Protein AF-A0A919NKT5-F1 (afdb_monomer_lite)

pLDDT: mean 70.97, std 12.12, range [37.12, 89.38]

Sequence (119 aa):
MRESGVPDFPDPVRNGNGIEVSVPKGTDKAALTKAEEACRDKLPQGEADDQGGGVDSAKLADWTKCMRAQLPNFPDPTVSGNTITITLKGTGIKGEYEKARKSCESHAPGGSMRTVDGQ

Organism: NCBI:txid571912

Secondary structure (DSSP, 8-state):
-TTTT-TTPPPPEEETTEEE----TT--HHHHHHHHHHHGGGS-SS----S-----HHHHHHHHHHHHHH-TTPPPPEEETTEEEE--TTT--SHHHHHHHHHTGGG---SEEEE----

Radius of gyration: 18.69 Å; chains: 1; bounding box: 49×30×37 Å

Structure (mmCIF, N/CA/C/O backbone):
data_AF-A0A919NKT5-F1
#
_entry.id   AF-A0A919NKT5-F1
#
loop_
_atom_site.group_PDB
_atom_site.id
_atom_site.type_symbol
_atom_site.label_atom_id
_atom_site.label_alt_id
_atom_site.label_comp_id
_atom_site.label_asym_id
_atom_site.label_entity_id
_atom_site.label_seq_id
_atom_site.pdbx_PDB_ins_code
_atom_site.Cartn_x
_atom_site.Cartn_y
_atom_site.Cartn_z
_atom_site.occupancy
_atom_site.B_iso_or_equiv
_atom_site.auth_seq_id
_atom_site.auth_comp_id
_atom_site.auth_asym_id
_atom_site.auth_atom_id
_atom_site.pdbx_PDB_model_num
ATOM 1 N N . MET A 1 1 ? 21.334 -5.888 -14.020 1.00 71.81 1 MET A N 1
ATOM 2 C CA . MET A 1 1 ? 21.357 -4.462 -14.441 1.00 71.81 1 MET A CA 1
ATOM 3 C C . MET A 1 1 ? 21.987 -4.263 -15.820 1.00 71.81 1 MET A C 1
ATOM 5 O O . MET A 1 1 ? 21.227 -4.120 -16.769 1.00 71.81 1 MET A O 1
ATOM 9 N N . ARG A 1 2 ? 23.321 -4.327 -15.985 1.00 75.81 2 ARG A N 1
ATOM 10 C CA . ARG A 1 2 ? 23.978 -4.147 -17.305 1.00 75.81 2 ARG A CA 1
ATOM 11 C C . ARG A 1 2 ? 23.591 -5.201 -18.334 1.00 75.81 2 ARG A C 1
ATOM 13 O O . ARG A 1 2 ? 23.104 -4.869 -19.407 1.00 75.81 2 ARG A O 1
ATOM 20 N N . GLU A 1 3 ? 23.693 -6.468 -17.949 1.00 69.44 3 GLU A N 1
ATOM 21 C CA . GLU A 1 3 ? 23.268 -7.599 -18.788 1.00 69.44 3 GLU A CA 1
ATOM 22 C C . GLU A 1 3 ? 21.750 -7.650 -19.011 1.00 69.44 3 GLU A C 1
ATOM 24 O O . GLU A 1 3 ? 21.267 -8.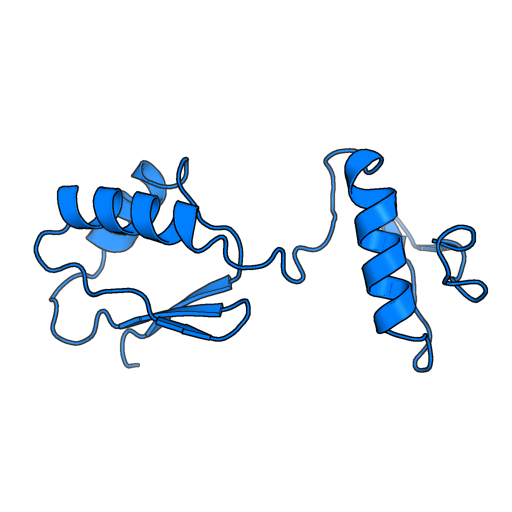328 -19.910 1.00 69.44 3 GLU A O 1
ATOM 29 N N . SER A 1 4 ? 20.983 -6.914 -18.207 1.00 64.38 4 SER A N 1
ATOM 30 C CA . SER A 1 4 ? 19.519 -6.948 -18.211 1.00 64.38 4 SER A CA 1
ATOM 31 C C . SER A 1 4 ? 18.894 -5.794 -19.009 1.00 64.38 4 SER A C 1
ATOM 33 O O . SER A 1 4 ? 17.675 -5.639 -19.000 1.00 64.38 4 SER A O 1
ATOM 35 N N . GLY A 1 5 ? 19.713 -5.006 -19.717 1.00 63.62 5 GLY A N 1
ATOM 36 C CA . GLY A 1 5 ? 19.262 -3.955 -20.633 1.00 63.62 5 GLY A CA 1
ATOM 37 C C . GLY A 1 5 ? 19.656 -2.531 -20.244 1.00 63.62 5 GLY A C 1
ATOM 38 O O . GLY A 1 5 ? 19.306 -1.611 -20.972 1.00 63.62 5 GLY A O 1
ATOM 39 N N . VAL A 1 6 ? 20.399 -2.335 -19.148 1.00 69.62 6 VAL A N 1
ATOM 40 C CA . VAL A 1 6 ? 20.877 -1.011 -18.708 1.00 69.62 6 VAL A CA 1
ATOM 41 C C . VAL A 1 6 ? 22.402 -0.929 -18.861 1.00 69.62 6 VAL A C 1
ATOM 43 O O . VAL A 1 6 ? 23.116 -1.009 -17.860 1.00 69.62 6 VAL A O 1
ATOM 46 N N . PRO A 1 7 ? 22.936 -0.834 -20.093 1.00 69.12 7 PRO A N 1
ATOM 47 C CA . PRO A 1 7 ? 24.379 -0.906 -20.343 1.00 69.12 7 PRO A CA 1
ATOM 48 C C . PRO A 1 7 ? 25.168 0.173 -19.583 1.00 69.12 7 PRO A C 1
ATOM 50 O O . PRO A 1 7 ? 26.228 -0.125 -19.039 1.00 69.12 7 PRO A O 1
ATOM 53 N N . ASP A 1 8 ? 24.602 1.374 -19.445 1.00 70.81 8 ASP A N 1
ATOM 54 C CA . ASP A 1 8 ? 25.189 2.509 -18.720 1.00 70.81 8 ASP A CA 1
ATOM 55 C C . ASP A 1 8 ? 24.895 2.512 -17.207 1.00 70.81 8 ASP A C 1
ATOM 57 O O . ASP A 1 8 ? 25.005 3.545 -16.546 1.00 70.81 8 ASP A O 1
ATOM 61 N N . PHE A 1 9 ? 24.493 1.376 -16.620 1.00 73.50 9 PHE A N 1
ATOM 62 C CA . PHE A 1 9 ? 24.279 1.310 -15.173 1.00 73.50 9 PHE A CA 1
ATOM 63 C C . PHE A 1 9 ? 25.618 1.516 -14.436 1.00 73.50 9 PHE A C 1
ATOM 65 O O . PHE A 1 9 ? 26.566 0.773 -14.708 1.00 73.50 9 PHE A O 1
ATOM 72 N N . PRO A 1 10 ? 25.734 2.493 -13.524 1.00 72.12 10 PRO A N 1
ATOM 73 C CA . PRO A 1 10 ? 26.982 2.794 -12.828 1.00 72.12 10 PRO A CA 1
ATOM 74 C C . PRO A 1 10 ? 27.300 1.746 -11.759 1.00 72.12 10 PRO A C 1
ATOM 76 O O . PRO A 1 10 ? 26.399 1.100 -11.221 1.00 72.12 10 PRO A O 1
ATOM 79 N N . ASP A 1 11 ? 28.586 1.568 -11.450 1.00 72.88 11 ASP A N 1
ATOM 80 C CA . ASP A 1 11 ? 28.977 0.708 -10.334 1.00 72.88 11 ASP A CA 1
ATOM 81 C C . ASP A 1 11 ? 28.635 1.379 -8.992 1.00 72.88 11 ASP A C 1
ATOM 83 O O . ASP A 1 11 ? 28.780 2.600 -8.860 1.00 72.88 11 ASP A O 1
ATOM 87 N N . PRO A 1 12 ? 28.198 0.599 -7.988 1.00 66.69 12 PRO A N 1
ATOM 88 C CA . PRO A 1 12 ? 28.013 1.091 -6.630 1.00 66.69 12 PRO A CA 1
ATOM 89 C C . PRO A 1 12 ? 29.302 1.705 -6.079 1.00 66.69 12 PRO A C 1
ATOM 91 O O . PRO A 1 12 ? 30.358 1.070 -6.077 1.00 66.69 12 PRO A O 1
ATOM 94 N N . VAL A 1 13 ? 29.205 2.921 -5.551 1.00 74.75 13 VAL A N 1
ATOM 95 C CA . VAL A 1 13 ? 30.297 3.588 -4.841 1.00 74.75 13 VAL A CA 1
ATOM 96 C C . VAL A 1 13 ? 30.109 3.410 -3.339 1.00 74.75 13 VAL A C 1
ATOM 98 O O . VAL A 1 13 ? 29.003 3.500 -2.811 1.00 74.75 13 VAL A O 1
ATOM 101 N N . ARG A 1 14 ? 31.191 3.129 -2.613 1.00 72.94 14 ARG A N 1
ATOM 102 C CA . ARG A 1 14 ? 31.136 2.990 -1.154 1.00 72.94 14 ARG A CA 1
ATOM 103 C C . ARG A 1 14 ? 31.412 4.341 -0.503 1.00 72.94 14 ARG A C 1
ATOM 105 O O . ARG A 1 14 ? 32.562 4.772 -0.467 1.00 72.94 14 ARG A O 1
ATOM 112 N N . ASN A 1 15 ? 30.372 4.971 0.038 1.00 63.97 15 ASN A N 1
ATOM 113 C CA . ASN A 1 15 ? 30.474 6.222 0.786 1.00 63.97 15 ASN A CA 1
ATOM 114 C C . ASN A 1 15 ? 30.183 5.953 2.273 1.00 63.97 15 ASN A C 1
ATOM 116 O O . ASN A 1 15 ? 29.053 5.675 2.673 1.00 63.97 15 ASN A O 1
ATOM 120 N N . GLY A 1 16 ? 31.221 6.015 3.116 1.00 70.75 16 GLY A N 1
ATOM 121 C CA . GLY A 1 16 ? 31.104 5.760 4.558 1.00 70.75 16 GLY A CA 1
ATOM 122 C C . GLY A 1 16 ? 30.686 4.319 4.890 1.00 70.75 16 GLY A C 1
ATOM 123 O O . GLY A 1 16 ? 31.279 3.359 4.395 1.00 70.75 16 GLY A O 1
ATOM 124 N N . ASN A 1 17 ? 29.672 4.162 5.749 1.00 66.62 17 ASN A N 1
ATOM 125 C CA . ASN A 1 17 ? 29.106 2.860 6.132 1.00 66.62 17 ASN A CA 1
ATOM 126 C C . ASN A 1 17 ? 28.115 2.282 5.103 1.00 66.62 17 ASN A C 1
ATOM 128 O O . ASN A 1 17 ? 27.639 1.169 5.314 1.00 66.62 17 ASN A O 1
ATOM 132 N N . GLY A 1 18 ? 27.814 3.002 4.017 1.00 60.19 18 GLY A N 1
ATOM 133 C CA . GLY A 1 18 ? 26.820 2.610 3.017 1.00 60.19 18 GLY A CA 1
ATOM 134 C C . GLY A 1 18 ? 27.397 2.368 1.622 1.00 60.19 18 GLY A C 1
ATOM 135 O O . GLY A 1 18 ? 28.517 2.775 1.296 1.00 60.19 18 GLY A O 1
ATOM 136 N N . ILE A 1 19 ? 26.599 1.696 0.795 1.00 71.00 19 ILE A N 1
ATOM 137 C CA . ILE A 1 19 ? 26.789 1.609 -0.652 1.00 71.00 19 ILE A CA 1
ATOM 138 C C . ILE A 1 19 ? 25.790 2.571 -1.296 1.00 71.00 19 ILE A C 1
ATOM 140 O O . ILE A 1 19 ? 24.597 2.489 -1.028 1.00 71.00 19 ILE A O 1
ATOM 144 N N . GLU A 1 20 ? 26.273 3.476 -2.141 1.00 61.91 20 GLU A N 1
ATOM 145 C CA . GLU A 1 20 ? 25.452 4.417 -2.896 1.00 61.91 20 GLU A CA 1
ATOM 146 C C . GLU A 1 20 ? 25.532 4.082 -4.388 1.00 61.91 20 GLU A C 1
ATOM 148 O O . GLU A 1 20 ? 26.611 3.864 -4.940 1.00 61.91 20 GLU A O 1
ATOM 153 N N . VAL A 1 21 ? 24.383 4.050 -5.061 1.00 70.88 21 VAL A N 1
ATOM 154 C CA . VAL A 1 21 ? 24.295 3.907 -6.518 1.00 70.88 21 VAL A CA 1
ATOM 155 C C . VAL A 1 21 ? 23.615 5.156 -7.063 1.00 70.88 21 VAL A C 1
ATOM 157 O O . VAL A 1 21 ? 22.430 5.378 -6.833 1.00 70.88 21 VAL A O 1
ATOM 160 N N . SER A 1 22 ? 24.359 5.977 -7.801 1.00 64.56 22 SER A N 1
ATOM 161 C CA . SER A 1 22 ? 23.832 7.200 -8.412 1.00 64.56 22 SER A CA 1
ATOM 162 C C . SER A 1 22 ? 23.451 6.952 -9.869 1.00 64.56 22 SER A C 1
ATOM 164 O O . SER A 1 22 ? 24.304 7.023 -10.746 1.00 64.56 22 SER A O 1
ATOM 166 N N . VAL A 1 23 ? 22.174 6.674 -10.148 1.00 68.88 23 VAL A N 1
ATOM 167 C CA . VAL A 1 23 ? 21.686 6.484 -11.527 1.00 68.88 23 VAL A CA 1
ATOM 168 C C . VAL A 1 23 ? 21.642 7.837 -12.265 1.00 68.88 23 VAL A C 1
ATOM 170 O O . VAL A 1 23 ? 20.982 8.766 -11.788 1.00 68.88 23 VAL A O 1
ATOM 173 N N . PRO A 1 24 ? 22.309 7.989 -13.427 1.00 64.12 24 PRO A N 1
ATOM 174 C CA . PRO A 1 24 ? 22.343 9.258 -14.145 1.00 64.12 24 PRO A CA 1
ATOM 175 C C . PRO A 1 24 ? 20.966 9.661 -14.700 1.00 64.12 24 PRO A C 1
ATOM 177 O O . PRO A 1 24 ? 20.167 8.835 -15.147 1.00 64.12 24 PRO A O 1
ATOM 180 N N . LYS A 1 25 ? 20.690 10.973 -14.709 1.00 52.25 25 LYS A N 1
ATOM 181 C CA . LYS A 1 25 ? 19.491 11.548 -15.342 1.00 52.25 25 LYS A CA 1
ATOM 182 C C . LYS A 1 25 ? 19.615 11.410 -16.861 1.00 52.25 25 LYS A C 1
ATOM 184 O O . LYS A 1 25 ? 20.294 12.205 -17.500 1.00 52.25 25 LYS A O 1
ATOM 189 N N . GLY A 1 26 ? 18.975 10.384 -17.411 1.00 60.16 26 GLY A N 1
ATOM 190 C CA . GLY A 1 26 ? 19.070 10.005 -18.825 1.00 60.16 26 GLY A CA 1
ATOM 191 C C . GLY A 1 26 ? 18.987 8.496 -19.047 1.00 60.16 26 GLY A C 1
ATOM 192 O O . GLY A 1 26 ? 18.757 8.068 -20.171 1.00 60.16 26 GLY A O 1
ATOM 193 N N . THR A 1 27 ? 19.116 7.697 -17.982 1.00 67.50 27 THR A N 1
ATOM 194 C CA . THR A 1 27 ? 18.922 6.248 -18.046 1.00 67.50 27 THR A CA 1
ATOM 195 C C . THR A 1 27 ? 17.496 5.900 -18.452 1.00 67.50 27 THR A C 1
ATOM 197 O O . THR A 1 27 ? 16.524 6.421 -17.896 1.00 67.50 27 THR A O 1
ATOM 200 N N . ASP A 1 28 ? 17.386 4.985 -19.410 1.00 66.06 28 ASP A N 1
ATOM 201 C CA . ASP A 1 28 ? 16.118 4.525 -19.951 1.00 66.06 28 ASP A CA 1
ATOM 202 C C . ASP A 1 28 ? 15.300 3.818 -18.860 1.00 66.06 28 ASP A C 1
ATOM 204 O O . ASP A 1 28 ? 15.615 2.707 -18.425 1.00 66.06 28 ASP A O 1
ATOM 208 N N . LYS A 1 29 ? 14.258 4.497 -18.365 1.00 61.72 29 LYS A N 1
ATOM 209 C CA . LYS A 1 29 ? 13.470 4.039 -17.207 1.00 61.72 29 LYS A CA 1
ATOM 210 C C . LYS A 1 29 ? 12.827 2.676 -17.464 1.00 61.72 29 LYS A C 1
ATOM 212 O O . LYS A 1 29 ? 12.739 1.864 -16.555 1.00 61.72 29 LYS A O 1
ATOM 217 N N . ALA A 1 30 ? 12.416 2.420 -18.706 1.00 64.31 30 ALA A N 1
ATOM 218 C CA . ALA A 1 30 ? 11.833 1.144 -19.107 1.00 64.31 30 ALA A CA 1
ATOM 219 C C . ALA A 1 30 ? 12.857 0.000 -19.053 1.00 64.31 30 ALA A C 1
ATOM 221 O O . ALA A 1 30 ? 12.538 -1.102 -18.606 1.00 64.31 30 ALA A O 1
ATOM 222 N N . ALA A 1 31 ? 14.098 0.263 -19.470 1.00 68.00 31 ALA A N 1
ATOM 223 C CA . ALA A 1 31 ? 15.177 -0.710 -19.364 1.00 68.00 31 ALA A CA 1
ATOM 224 C C . ALA A 1 31 ? 15.580 -0.955 -17.902 1.00 68.00 31 ALA A C 1
ATOM 226 O O . ALA A 1 31 ? 15.858 -2.096 -17.537 1.00 68.00 31 ALA A O 1
ATOM 227 N N . LEU A 1 32 ? 15.553 0.093 -17.068 1.00 68.56 32 LEU A N 1
ATOM 228 C CA . LEU A 1 32 ? 15.788 -0.000 -15.626 1.00 68.56 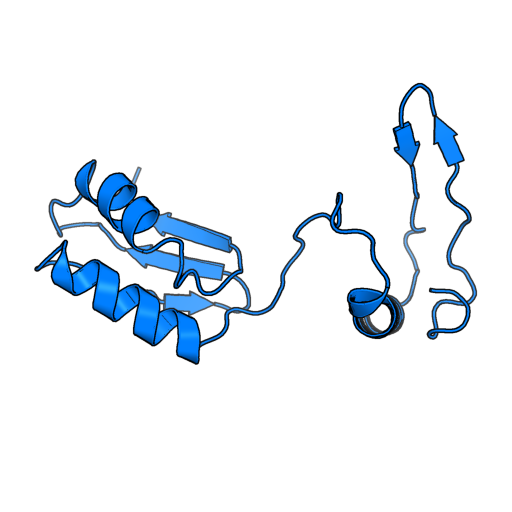32 LEU A CA 1
ATOM 229 C C . LEU A 1 32 ? 14.768 -0.926 -14.960 1.00 68.56 32 LEU A C 1
ATOM 231 O O . LEU A 1 32 ? 15.165 -1.927 -14.373 1.00 68.56 32 LEU A O 1
ATOM 235 N N . THR A 1 33 ? 13.473 -0.677 -15.167 1.00 65.38 33 THR A N 1
ATOM 236 C CA . THR A 1 33 ? 12.403 -1.506 -14.598 1.00 65.38 33 THR A CA 1
ATOM 237 C C . THR A 1 33 ? 12.520 -2.962 -15.042 1.00 65.38 33 THR A C 1
ATOM 239 O O . THR A 1 33 ? 12.475 -3.867 -14.214 1.00 65.38 33 THR A O 1
ATOM 242 N N . LYS A 1 34 ? 12.753 -3.214 -16.336 1.00 68.12 34 LYS A N 1
ATOM 243 C CA . LYS A 1 34 ? 12.928 -4.581 -16.850 1.00 68.12 34 LYS A CA 1
ATOM 244 C C . LYS A 1 34 ? 14.129 -5.286 -16.213 1.00 68.12 34 LYS A C 1
ATOM 246 O O . LYS A 1 34 ? 14.078 -6.484 -15.933 1.00 68.12 34 LYS A O 1
ATOM 251 N N . ALA A 1 35 ? 15.216 -4.551 -16.001 1.00 70.19 35 ALA A N 1
ATOM 252 C CA . ALA A 1 35 ? 16.412 -5.071 -15.364 1.00 70.19 35 ALA A CA 1
ATOM 253 C C . ALA A 1 35 ? 16.203 -5.374 -13.877 1.00 70.19 35 ALA A C 1
ATOM 255 O O . ALA A 1 35 ? 16.689 -6.398 -13.399 1.00 70.19 35 ALA A O 1
ATOM 256 N N . GLU A 1 36 ? 15.465 -4.522 -13.168 1.00 67.88 36 GLU A N 1
ATOM 257 C CA . GLU A 1 36 ? 15.081 -4.739 -11.773 1.00 67.88 36 GLU A CA 1
ATOM 258 C C . GLU A 1 36 ? 14.194 -5.976 -11.632 1.00 67.88 36 GLU A C 1
ATOM 260 O O . GLU A 1 36 ? 14.469 -6.829 -10.791 1.00 67.88 36 GLU A O 1
ATOM 265 N N . GLU A 1 37 ? 13.193 -6.145 -12.500 1.00 67.12 37 GLU A N 1
ATOM 266 C CA . GLU A 1 37 ? 12.336 -7.335 -12.494 1.00 67.12 37 GLU A CA 1
ATOM 267 C C . GLU A 1 37 ? 13.124 -8.620 -12.760 1.00 67.12 37 GLU A C 1
ATOM 269 O O . GLU A 1 37 ? 12.948 -9.612 -12.052 1.00 67.12 37 GLU A O 1
ATOM 274 N N . ALA A 1 38 ? 14.049 -8.596 -13.725 1.00 69.62 38 ALA A N 1
ATOM 275 C CA . ALA A 1 38 ? 14.912 -9.738 -14.021 1.00 69.62 38 ALA A CA 1
ATOM 276 C C . ALA A 1 38 ? 15.854 -10.091 -12.854 1.00 69.62 38 ALA A C 1
ATOM 278 O O . ALA A 1 38 ? 16.227 -11.252 -12.687 1.00 69.62 38 ALA A O 1
ATOM 279 N N . CYS A 1 39 ? 16.242 -9.102 -12.045 1.00 64.44 39 CYS A N 1
ATOM 280 C CA . CYS A 1 39 ? 17.127 -9.288 -10.898 1.00 64.44 39 CYS A CA 1
ATOM 281 C C . CYS A 1 39 ? 16.380 -9.480 -9.567 1.00 64.44 39 CYS A C 1
ATOM 283 O O . CYS A 1 39 ? 17.024 -9.823 -8.579 1.00 64.44 39 CYS A O 1
ATOM 285 N N . ARG A 1 40 ? 15.048 -9.329 -9.527 1.00 65.94 40 ARG A N 1
ATOM 286 C CA . ARG A 1 40 ? 14.231 -9.390 -8.301 1.00 65.94 40 ARG A CA 1
ATOM 287 C C . ARG A 1 40 ? 14.337 -10.721 -7.556 1.00 65.94 40 ARG A C 1
ATOM 289 O O . ARG A 1 40 ? 14.331 -10.730 -6.332 1.00 65.94 40 ARG A O 1
ATOM 296 N N . ASP A 1 41 ? 14.494 -11.826 -8.282 1.00 63.69 41 ASP A N 1
ATOM 297 C CA . ASP A 1 41 ? 14.719 -13.169 -7.715 1.00 63.69 41 ASP A CA 1
ATOM 298 C C . ASP A 1 41 ? 16.117 -13.332 -7.083 1.00 63.69 41 ASP A C 1
ATOM 300 O O . ASP A 1 41 ? 16.352 -14.231 -6.280 1.00 63.69 41 ASP A O 1
ATOM 304 N N . LYS A 1 42 ? 17.070 -12.468 -7.453 1.00 62.72 42 LYS A N 1
ATOM 305 C CA . LYS A 1 42 ? 18.485 -12.554 -7.059 1.00 62.72 42 LYS A CA 1
ATOM 306 C C . LYS A 1 42 ? 18.893 -11.547 -5.995 1.00 62.72 42 LYS A C 1
ATOM 308 O O . LYS A 1 42 ? 20.038 -11.589 -5.546 1.00 62.72 42 LYS A O 1
ATOM 313 N N . LEU A 1 43 ? 17.996 -10.649 -5.602 1.00 56.88 43 LEU A N 1
ATOM 314 C CA . LEU A 1 43 ? 18.293 -9.680 -4.562 1.00 56.88 43 LEU A CA 1
ATOM 315 C C . LEU A 1 43 ? 18.266 -10.385 -3.198 1.00 56.88 43 LEU A C 1
ATOM 317 O O . LEU A 1 43 ? 17.252 -11.001 -2.856 1.00 56.88 43 LEU A O 1
ATOM 321 N N . PRO A 1 44 ? 19.354 -10.320 -2.404 1.00 47.28 44 PRO A N 1
ATOM 322 C CA . PRO A 1 44 ? 19.263 -10.670 -0.997 1.00 47.28 44 PRO A CA 1
ATOM 323 C C . PRO A 1 44 ? 18.194 -9.772 -0.376 1.00 47.28 44 PRO A C 1
ATOM 325 O O . PRO A 1 44 ? 18.102 -8.595 -0.711 1.00 47.28 44 PRO A O 1
ATOM 328 N N . GLN A 1 45 ? 17.348 -10.354 0.468 1.00 45.91 45 GLN A N 1
ATOM 329 C CA . GLN A 1 45 ? 16.214 -9.699 1.112 1.00 45.91 45 GLN A CA 1
ATOM 330 C C . GLN A 1 45 ? 16.709 -8.603 2.070 1.00 45.91 45 GLN A C 1
ATOM 332 O O . GLN A 1 45 ? 16.807 -8.790 3.277 1.00 45.91 45 GLN A O 1
ATOM 337 N N . GLY A 1 46 ? 17.091 -7.477 1.491 1.00 41.44 46 GLY A N 1
ATOM 338 C CA . GLY A 1 46 ? 17.713 -6.334 2.118 1.00 41.44 46 GLY A CA 1
ATOM 339 C C . GLY A 1 46 ? 17.681 -5.206 1.102 1.00 41.44 46 GLY A C 1
ATOM 340 O O . GLY A 1 46 ? 18.347 -5.266 0.075 1.00 41.44 46 GLY A O 1
ATOM 341 N N . GLU A 1 47 ? 16.861 -4.199 1.396 1.00 42.31 47 GLU A N 1
ATOM 342 C CA . GLU A 1 47 ? 17.086 -2.844 0.888 1.00 42.31 47 GLU A CA 1
ATOM 343 C C . GLU A 1 47 ? 16.890 -2.676 -0.631 1.00 42.31 47 GLU A C 1
ATOM 345 O O . GLU A 1 47 ? 17.613 -1.935 -1.289 1.00 42.31 47 GLU A O 1
ATOM 350 N N . ALA A 1 48 ? 15.863 -3.310 -1.202 1.00 42.62 48 ALA A N 1
ATOM 351 C CA . ALA A 1 48 ? 15.219 -2.735 -2.377 1.00 42.62 48 ALA A CA 1
ATOM 352 C C . ALA A 1 48 ? 14.237 -1.681 -1.863 1.00 42.62 48 ALA A C 1
ATOM 354 O O . ALA A 1 48 ? 13.181 -2.017 -1.326 1.00 42.62 48 ALA A O 1
ATOM 355 N N . ASP A 1 49 ? 14.653 -0.422 -1.953 1.00 40.56 49 ASP A N 1
ATOM 356 C CA . ASP A 1 49 ? 13.786 0.747 -1.884 1.00 40.56 49 ASP A CA 1
ATOM 357 C C . ASP A 1 49 ? 12.479 0.437 -2.632 1.00 40.56 49 ASP A C 1
ATOM 359 O O . ASP A 1 49 ? 12.469 0.182 -3.837 1.00 40.56 49 ASP A O 1
ATOM 363 N N . ASP A 1 50 ? 11.397 0.342 -1.858 1.00 44.84 50 ASP A N 1
ATOM 364 C CA . ASP A 1 50 ? 10.037 -0.020 -2.254 1.00 44.84 50 ASP A CA 1
ATOM 365 C C . ASP A 1 50 ? 9.428 1.101 -3.111 1.00 44.84 50 ASP A C 1
ATOM 367 O O . ASP A 1 50 ? 8.440 1.739 -2.760 1.00 44.84 50 ASP A O 1
ATOM 371 N N . GLN A 1 51 ? 10.014 1.372 -4.272 1.00 41.22 51 GLN A N 1
ATOM 372 C CA . GLN A 1 51 ? 9.357 2.126 -5.328 1.00 41.22 51 GLN A CA 1
ATOM 373 C C . GLN A 1 51 ? 8.546 1.162 -6.192 1.00 41.22 51 GLN A C 1
ATOM 375 O O . GLN A 1 51 ? 8.827 0.918 -7.360 1.00 41.22 51 GLN A O 1
ATOM 380 N N . GLY A 1 52 ? 7.468 0.651 -5.594 1.00 44.38 52 GLY A N 1
ATOM 381 C CA . GLY A 1 52 ? 6.271 0.301 -6.346 1.00 44.38 52 GLY A CA 1
ATOM 382 C C . GLY A 1 52 ? 6.234 -1.094 -6.963 1.00 44.38 52 GLY A C 1
ATOM 383 O O . GLY A 1 52 ? 5.988 -1.236 -8.161 1.00 44.38 52 GLY A O 1
ATOM 384 N N . GLY A 1 53 ? 6.269 -2.136 -6.129 1.00 48.72 53 GLY A N 1
ATOM 385 C CA . GLY A 1 53 ? 5.532 -3.356 -6.470 1.00 48.72 53 GLY A CA 1
ATOM 386 C C . GLY A 1 53 ? 4.058 -2.998 -6.700 1.00 48.72 53 GLY A C 1
ATOM 387 O O . GLY A 1 53 ? 3.437 -2.393 -5.824 1.00 48.72 53 GLY A O 1
ATOM 388 N N . GLY A 1 54 ? 3.540 -3.269 -7.904 1.00 55.78 54 GLY A N 1
ATOM 389 C CA . GLY A 1 54 ? 2.146 -3.014 -8.289 1.00 55.78 54 GLY A CA 1
ATOM 390 C C . GLY A 1 54 ? 1.158 -3.476 -7.220 1.00 55.78 54 GLY A C 1
ATOM 391 O O . GLY A 1 54 ? 1.400 -4.469 -6.539 1.00 55.78 54 GLY A O 1
ATOM 392 N N . VAL A 1 55 ? 0.044 -2.757 -7.067 1.00 67.12 55 VAL A N 1
ATOM 393 C CA . VAL A 1 55 ? -1.032 -3.179 -6.162 1.00 67.12 55 VAL A CA 1
ATOM 394 C C . VAL A 1 55 ? -1.634 -4.468 -6.706 1.00 67.12 55 VAL A C 1
ATOM 396 O O . VAL A 1 55 ? -2.315 -4.461 -7.734 1.00 67.12 55 VAL A O 1
ATOM 399 N N . ASP A 1 56 ? -1.410 -5.572 -5.999 1.00 74.81 56 ASP A N 1
ATOM 400 C CA . ASP A 1 56 ? -2.021 -6.856 -6.319 1.00 74.81 56 ASP A CA 1
ATOM 401 C C . ASP A 1 56 ? -3.528 -6.760 -6.040 1.00 74.81 56 ASP A C 1
ATOM 403 O O . ASP A 1 56 ? -3.975 -6.880 -4.898 1.00 74.81 56 ASP A O 1
ATOM 407 N N . SER A 1 57 ? -4.345 -6.552 -7.077 1.00 72.38 57 SER A N 1
ATOM 408 C CA . SER A 1 57 ? -5.797 -6.338 -6.926 1.00 72.38 57 SER A CA 1
ATOM 409 C C . SER A 1 57 ? -6.495 -7.519 -6.235 1.00 72.38 57 SER A C 1
ATOM 411 O O . SER A 1 57 ? -7.444 -7.328 -5.476 1.00 72.38 57 SER A O 1
ATOM 413 N N . ALA A 1 58 ? -5.990 -8.740 -6.448 1.00 74.69 58 ALA A N 1
ATOM 414 C CA . ALA A 1 58 ? -6.469 -9.947 -5.776 1.00 74.69 58 ALA A CA 1
ATOM 415 C C . ALA A 1 58 ? -6.178 -9.923 -4.265 1.00 74.69 58 ALA A C 1
ATOM 417 O O . ALA A 1 58 ? -7.077 -10.161 -3.460 1.00 74.69 58 ALA A O 1
ATOM 418 N N . LYS A 1 59 ? -4.953 -9.555 -3.865 1.00 77.50 59 LYS A N 1
ATOM 419 C CA . LYS A 1 59 ? -4.606 -9.394 -2.445 1.00 77.50 59 LYS A CA 1
ATOM 420 C C . LYS A 1 59 ? -5.348 -8.223 -1.816 1.00 77.50 59 LYS A C 1
ATOM 422 O O . LYS A 1 59 ? -5.713 -8.297 -0.651 1.00 77.50 59 LYS A O 1
ATOM 427 N N . LEU A 1 60 ? -5.622 -7.165 -2.579 1.00 80.94 60 LEU A N 1
ATOM 428 C CA . LEU A 1 60 ? -6.370 -6.013 -2.081 1.00 80.94 60 LEU A CA 1
ATOM 429 C C . LEU A 1 60 ? -7.796 -6.411 -1.707 1.00 80.94 60 LEU A C 1
ATOM 431 O O . LEU A 1 60 ? -8.303 -5.959 -0.682 1.00 80.94 60 LEU A O 1
ATOM 435 N N . ALA A 1 61 ? -8.432 -7.268 -2.506 1.00 83.12 61 ALA A N 1
ATOM 436 C CA . ALA A 1 61 ? -9.753 -7.797 -2.197 1.00 83.12 61 ALA A CA 1
ATOM 437 C C . ALA A 1 61 ? -9.740 -8.638 -0.907 1.00 83.12 61 ALA A C 1
ATOM 439 O O . ALA A 1 61 ? -10.593 -8.435 -0.039 1.00 83.12 61 ALA A O 1
ATOM 440 N N . ASP A 1 62 ? -8.749 -9.520 -0.742 1.00 85.00 62 ASP A N 1
ATOM 441 C CA . ASP A 1 62 ? -8.564 -10.327 0.473 1.00 85.00 62 ASP A CA 1
ATOM 442 C C . ASP A 1 62 ? -8.301 -9.457 1.712 1.00 85.00 62 ASP A C 1
ATOM 444 O O . ASP A 1 62 ? -8.959 -9.600 2.746 1.00 85.00 62 ASP A O 1
ATOM 448 N N . TRP A 1 63 ? -7.408 -8.477 1.581 1.00 86.50 63 TRP A N 1
ATOM 449 C CA . TRP A 1 63 ? -7.112 -7.499 2.621 1.00 86.50 63 TRP A CA 1
ATOM 450 C C . TRP A 1 63 ? -8.354 -6.699 3.021 1.00 86.50 63 TRP A C 1
ATOM 452 O O . TRP A 1 63 ? -8.675 -6.604 4.202 1.00 86.50 63 TRP A O 1
ATOM 462 N N . THR A 1 64 ? -9.111 -6.188 2.047 1.00 86.69 64 THR A N 1
ATOM 463 C CA . THR A 1 64 ? -10.347 -5.424 2.288 1.00 86.69 64 THR A CA 1
ATOM 464 C C . THR A 1 64 ? -11.395 -6.278 2.999 1.00 86.69 64 THR A C 1
ATOM 466 O O . THR A 1 64 ? -12.092 -5.797 3.893 1.00 86.69 64 THR A O 1
ATOM 469 N N . LYS A 1 65 ? -11.495 -7.565 2.648 1.00 86.25 65 LYS A N 1
ATOM 470 C CA . LYS A 1 65 ? -12.386 -8.516 3.318 1.00 86.25 65 LYS A CA 1
ATOM 471 C C . LYS A 1 65 ? -11.978 -8.745 4.774 1.00 86.25 65 LYS A C 1
ATOM 473 O O . LYS A 1 65 ? -12.844 -8.728 5.647 1.00 86.25 65 LYS A O 1
ATOM 478 N N . CYS A 1 66 ? -10.680 -8.894 5.043 1.00 88.31 66 CYS A N 1
ATOM 479 C CA . CYS A 1 66 ? -10.143 -8.972 6.402 1.00 88.31 66 CYS A CA 1
ATOM 480 C C . CYS A 1 66 ? -10.436 -7.690 7.201 1.00 88.31 66 CYS A C 1
ATOM 482 O O . CYS A 1 66 ? -10.932 -7.758 8.325 1.00 88.31 66 CYS A O 1
ATOM 484 N N . MET A 1 67 ? -10.222 -6.518 6.596 1.00 88.31 67 MET A N 1
ATOM 485 C CA . MET A 1 67 ? -10.499 -5.223 7.222 1.00 88.31 67 MET A CA 1
ATOM 486 C C . MET A 1 67 ? -11.979 -5.073 7.570 1.00 88.31 67 MET A C 1
ATOM 488 O O . MET A 1 67 ? -12.295 -4.715 8.698 1.00 88.31 67 MET A O 1
ATOM 492 N N . ARG A 1 68 ? -12.891 -5.427 6.657 1.00 89.31 68 ARG A N 1
ATOM 493 C CA . ARG A 1 68 ? -14.344 -5.408 6.906 1.00 89.31 68 ARG A CA 1
ATOM 494 C C . ARG A 1 68 ? -14.787 -6.332 8.033 1.00 89.31 68 ARG A C 1
ATOM 496 O O . ARG A 1 68 ? -15.745 -6.015 8.730 1.00 89.31 68 ARG A O 1
ATOM 503 N N . ALA A 1 69 ? -14.098 -7.455 8.229 1.00 89.38 69 ALA A N 1
ATOM 504 C CA . ALA A 1 69 ? -14.390 -8.357 9.339 1.00 89.38 69 ALA A CA 1
ATOM 505 C C . ALA A 1 69 ? -14.087 -7.715 10.706 1.00 89.38 69 ALA A C 1
ATOM 507 O O . ALA A 1 69 ? -14.737 -8.051 11.692 1.00 89.38 69 ALA A O 1
ATOM 508 N N . GLN A 1 70 ? -13.129 -6.785 10.768 1.00 87.75 70 GLN A N 1
ATOM 509 C CA . GLN A 1 70 ? -12.798 -6.043 11.991 1.00 87.75 70 GLN A CA 1
ATOM 510 C C . GLN A 1 70 ? -13.513 -4.693 12.090 1.00 87.75 70 GLN A C 1
ATOM 512 O O . GLN A 1 70 ? -13.784 -4.207 13.185 1.00 87.75 70 GLN A O 1
ATOM 517 N N . LEU A 1 71 ? -13.801 -4.084 10.943 1.00 85.44 71 LEU A N 1
ATOM 518 C CA . LEU A 1 71 ? -14.331 -2.739 10.795 1.00 85.44 71 LEU A CA 1
ATOM 519 C C . LEU A 1 71 ? -15.605 -2.806 9.943 1.00 85.44 71 LEU A C 1
ATOM 521 O O . LEU A 1 71 ? -15.528 -2.751 8.714 1.00 85.44 71 LEU A O 1
ATOM 525 N N . PRO A 1 72 ? -16.794 -2.892 10.559 1.00 80.44 72 PRO A N 1
ATOM 526 C CA . PRO A 1 72 ? -18.047 -3.050 9.818 1.00 80.44 72 PRO A CA 1
ATOM 527 C C . PRO A 1 72 ? -18.353 -1.876 8.871 1.00 80.44 72 PRO A C 1
ATOM 529 O O . PRO A 1 72 ? -19.021 -2.066 7.861 1.00 80.44 72 PRO A O 1
ATOM 532 N N . ASN A 1 73 ? -17.816 -0.683 9.152 1.00 82.44 73 ASN A N 1
ATOM 533 C CA . ASN A 1 73 ? -17.960 0.514 8.316 1.00 82.44 73 ASN A CA 1
ATOM 534 C C . ASN A 1 73 ? -16.742 0.768 7.409 1.00 82.44 73 ASN A C 1
ATOM 536 O O . ASN A 1 73 ? -16.500 1.909 7.015 1.00 82.44 73 ASN A O 1
ATOM 540 N N . PHE A 1 74 ? -15.927 -0.256 7.126 1.00 85.00 74 PHE A N 1
ATOM 541 C CA . PHE A 1 74 ? -14.730 -0.076 6.309 1.00 85.00 74 PHE A CA 1
ATOM 542 C C . PHE A 1 74 ? -15.091 0.227 4.843 1.00 85.00 74 PHE A C 1
ATOM 544 O O . PHE A 1 74 ? -15.753 -0.595 4.196 1.00 85.00 74 PHE A O 1
ATOM 551 N N . PRO A 1 75 ? -14.653 1.381 4.311 1.00 83.75 75 PRO A N 1
ATOM 552 C CA . PRO A 1 75 ? -14.923 1.789 2.940 1.00 83.75 75 PRO A CA 1
ATOM 553 C C . PRO A 1 75 ? -14.047 1.004 1.958 1.00 83.75 75 PRO A C 1
ATOM 555 O O . PRO A 1 75 ? -12.962 0.539 2.311 1.00 83.75 75 PRO A O 1
ATOM 558 N N . ASP A 1 76 ? -14.495 0.879 0.709 1.00 82.38 76 ASP A N 1
ATOM 559 C CA . ASP A 1 76 ? -13.679 0.262 -0.337 1.00 82.38 76 ASP A CA 1
ATOM 560 C C . ASP A 1 76 ? -12.444 1.122 -0.659 1.00 82.38 76 ASP A C 1
ATOM 562 O O . ASP A 1 76 ? -12.571 2.333 -0.874 1.00 82.38 76 ASP A O 1
ATOM 566 N N . PRO A 1 77 ? -11.243 0.521 -0.712 1.00 78.94 77 PRO A N 1
ATOM 567 C CA . PRO A 1 77 ? -10.043 1.209 -1.159 1.00 78.94 77 PRO A CA 1
ATOM 568 C C . PRO A 1 77 ? -10.085 1.491 -2.666 1.00 78.94 77 PRO A C 1
ATOM 570 O O . PRO A 1 77 ? -10.348 0.604 -3.477 1.00 78.94 77 PRO A O 1
ATOM 573 N N . THR A 1 78 ? -9.725 2.712 -3.050 1.00 81.19 78 THR A N 1
ATOM 574 C CA . THR A 1 78 ? -9.553 3.108 -4.451 1.00 81.19 78 THR A CA 1
ATOM 575 C C . THR A 1 78 ? -8.103 2.915 -4.868 1.00 81.19 78 THR A C 1
ATOM 577 O O . THR A 1 78 ? -7.196 3.479 -4.251 1.00 81.19 78 THR A O 1
ATOM 580 N N . VAL A 1 79 ? -7.870 2.157 -5.937 1.00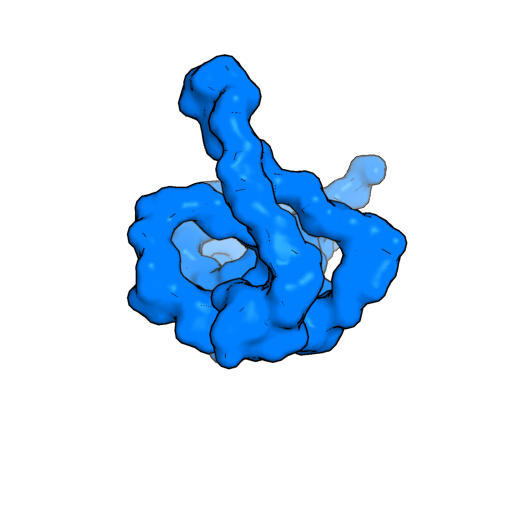 78.12 79 VAL A N 1
ATOM 581 C CA . VAL A 1 79 ? -6.529 1.953 -6.500 1.00 78.12 79 VAL A CA 1
ATOM 582 C C . VAL A 1 79 ? -6.275 2.956 -7.615 1.00 78.12 79 VAL A C 1
ATOM 584 O O . VAL A 1 79 ? -6.987 2.971 -8.615 1.00 78.12 79 VAL A O 1
ATOM 587 N N . SER A 1 80 ? -5.224 3.755 -7.459 1.00 73.88 80 SER A N 1
ATOM 588 C CA . SER A 1 80 ? -4.708 4.665 -8.481 1.00 73.88 80 SER A CA 1
ATOM 589 C C . SER A 1 80 ? -3.248 4.319 -8.761 1.00 73.88 80 SER A C 1
ATOM 591 O O . SER A 1 80 ? -2.342 4.767 -8.056 1.00 73.88 80 SER A O 1
ATOM 593 N N . GLY A 1 81 ? -3.015 3.484 -9.777 1.00 71.38 81 GLY A N 1
ATOM 594 C CA . GLY A 1 81 ? -1.684 2.954 -10.092 1.00 71.38 81 GLY A CA 1
ATOM 595 C C . GLY A 1 81 ? -1.135 2.100 -8.945 1.00 71.38 81 GLY A C 1
ATOM 596 O O . GLY A 1 81 ? -1.751 1.114 -8.555 1.00 71.38 81 GLY A O 1
ATOM 597 N N . ASN A 1 82 ? -0.003 2.509 -8.370 1.00 71.81 82 ASN A N 1
ATOM 598 C CA . ASN A 1 82 ? 0.622 1.865 -7.205 1.00 71.81 82 ASN A CA 1
ATOM 599 C C . ASN A 1 82 ? 0.121 2.381 -5.849 1.00 71.81 82 ASN A C 1
ATOM 601 O O . ASN A 1 82 ? 0.654 2.006 -4.805 1.00 71.81 82 ASN A O 1
ATOM 605 N N . THR A 1 83 ? -0.857 3.285 -5.853 1.00 72.38 83 THR A N 1
ATOM 606 C CA . THR A 1 83 ? -1.359 3.929 -4.643 1.00 72.38 83 THR A CA 1
ATOM 607 C C . THR A 1 83 ? -2.748 3.424 -4.294 1.00 72.38 83 THR A C 1
ATOM 609 O O . THR A 1 83 ? -3.674 3.526 -5.097 1.00 72.38 83 THR A O 1
ATOM 612 N N . ILE A 1 84 ? -2.911 2.957 -3.062 1.00 81.12 84 ILE A N 1
ATOM 613 C CA . ILE A 1 84 ? -4.199 2.558 -2.501 1.00 81.12 84 ILE A CA 1
ATO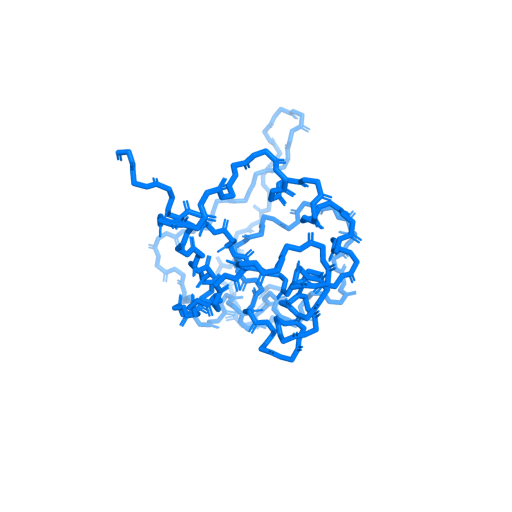M 614 C C . ILE A 1 84 ? -4.682 3.697 -1.615 1.00 81.12 84 ILE A C 1
ATOM 616 O O . ILE A 1 84 ? -4.046 4.029 -0.617 1.00 81.12 84 ILE A O 1
ATOM 620 N N . THR A 1 85 ? -5.799 4.311 -1.984 1.00 83.62 85 THR A N 1
ATOM 621 C CA . THR A 1 85 ? -6.406 5.414 -1.239 1.00 83.62 85 THR A CA 1
ATOM 622 C C . THR A 1 85 ? -7.629 4.915 -0.486 1.00 83.62 85 THR A C 1
ATOM 624 O O . THR A 1 85 ? -8.570 4.414 -1.093 1.00 83.62 85 THR A O 1
ATOM 627 N N . ILE A 1 86 ? -7.629 5.076 0.836 1.00 85.25 86 ILE A N 1
ATOM 628 C CA . ILE A 1 86 ? -8.726 4.645 1.710 1.00 85.25 86 ILE A CA 1
ATOM 629 C C . ILE A 1 86 ? -9.383 5.880 2.313 1.00 85.25 86 ILE A C 1
ATOM 631 O O . ILE A 1 86 ? -8.752 6.631 3.058 1.00 85.25 86 ILE A O 1
ATOM 635 N N . THR A 1 87 ? -10.656 6.100 1.998 1.00 84.62 87 THR A N 1
ATOM 636 C CA . THR A 1 87 ? -11.399 7.275 2.463 1.00 84.62 87 THR A CA 1
ATOM 637 C C . THR A 1 87 ? -12.157 6.978 3.745 1.00 84.62 87 THR A C 1
ATOM 639 O O . THR A 1 87 ? -13.327 6.626 3.711 1.00 84.62 87 THR A O 1
ATOM 642 N N . LEU A 1 88 ? -11.499 7.169 4.891 1.00 79.69 88 LEU A N 1
ATOM 643 C CA . LEU A 1 88 ? -12.103 6.954 6.214 1.00 79.69 88 LEU A CA 1
ATOM 644 C C . LEU A 1 88 ? -13.054 8.091 6.645 1.00 79.69 88 LEU A C 1
ATOM 646 O O . LEU A 1 88 ? -13.745 7.975 7.662 1.00 79.69 88 LEU A O 1
ATOM 650 N N . LYS A 1 89 ? -13.145 9.178 5.868 1.00 79.62 89 LYS A N 1
ATOM 651 C CA . LYS A 1 89 ? -14.018 10.326 6.147 1.00 79.62 89 LYS A CA 1
ATOM 652 C C . LYS A 1 89 ? -15.475 9.890 6.354 1.00 79.62 89 LYS A C 1
ATOM 654 O O . LYS A 1 89 ? -16.090 9.315 5.464 1.00 79.62 89 LYS A O 1
ATOM 659 N N . GLY A 1 90 ? -16.041 10.216 7.517 1.00 72.50 90 GLY A N 1
ATOM 660 C CA . GLY A 1 90 ? -17.444 9.929 7.848 1.00 72.50 90 GLY A CA 1
ATOM 661 C C . GLY A 1 90 ? -17.724 8.499 8.325 1.00 72.50 90 GLY A C 1
ATOM 662 O O . GLY A 1 90 ? -18.858 8.204 8.679 1.00 72.50 90 GLY A O 1
ATOM 663 N N . THR A 1 91 ? -16.709 7.631 8.392 1.00 75.12 91 THR A N 1
ATOM 664 C CA . THR A 1 91 ? -16.858 6.240 8.869 1.00 75.12 91 THR A CA 1
ATOM 665 C C . THR A 1 91 ? -16.722 6.106 10.389 1.00 75.12 91 THR A C 1
ATOM 667 O O . THR A 1 91 ? -17.114 5.091 10.960 1.00 75.12 91 THR A O 1
ATOM 670 N N . GLY A 1 92 ? -16.156 7.124 11.052 1.00 73.88 92 GLY A N 1
ATOM 671 C CA . GLY A 1 92 ? -15.849 7.108 12.487 1.00 73.88 92 GLY A CA 1
ATOM 672 C C . GLY A 1 92 ? -14.616 6.275 12.860 1.00 73.88 92 GLY A C 1
ATOM 673 O O . GLY A 1 92 ? -14.238 6.256 14.026 1.00 73.88 92 GLY A O 1
ATOM 674 N N . ILE A 1 93 ? -13.969 5.631 11.884 1.00 76.06 93 ILE A N 1
ATOM 675 C CA . ILE A 1 93 ? -12.806 4.766 12.083 1.00 76.06 93 ILE A CA 1
ATOM 676 C C . ILE A 1 93 ? -11.554 5.640 12.218 1.00 76.06 93 ILE A C 1
ATOM 678 O O . ILE A 1 93 ? -11.185 6.340 11.277 1.00 76.06 93 ILE A O 1
ATOM 682 N N . LYS A 1 94 ? -10.884 5.582 13.374 1.00 69.50 94 LYS A N 1
ATOM 683 C CA . LYS A 1 94 ? -9.611 6.289 13.608 1.00 69.50 94 LYS A CA 1
ATOM 684 C C . LYS A 1 94 ? -8.514 5.325 14.042 1.00 69.50 94 LYS A C 1
ATOM 686 O O . LYS A 1 94 ? -7.672 4.930 13.243 1.00 69.50 94 LYS A O 1
ATOM 691 N N . GLY A 1 95 ? -8.549 4.926 15.314 1.00 73.56 95 GLY A N 1
ATOM 692 C CA . GLY A 1 95 ? -7.527 4.074 15.927 1.00 73.56 95 GLY A CA 1
ATOM 693 C C . GLY A 1 95 ? -7.707 2.593 15.605 1.00 73.56 95 GLY A C 1
ATOM 694 O O . GLY A 1 95 ? -6.733 1.841 15.592 1.00 73.56 95 GLY A O 1
ATOM 695 N N . GLU A 1 96 ? -8.932 2.160 15.299 1.00 82.06 96 GLU A N 1
ATOM 696 C CA . GLU A 1 96 ? -9.186 0.761 14.952 1.00 82.06 96 GLU A CA 1
ATOM 697 C C . GLU A 1 96 ? -8.603 0.379 13.585 1.00 82.06 96 GLU A C 1
ATOM 699 O O . GLU A 1 96 ? -8.272 -0.788 13.380 1.00 82.06 96 GLU A O 1
ATOM 704 N N . TYR A 1 97 ? -8.402 1.349 12.682 1.00 81.19 97 TYR A N 1
ATOM 705 C CA . TYR A 1 97 ? -7.781 1.113 11.376 1.00 81.19 97 TYR A CA 1
ATOM 706 C C . TYR A 1 97 ? -6.375 0.532 11.506 1.00 81.19 97 TYR A C 1
ATOM 708 O O . TYR A 1 97 ? -6.078 -0.484 10.889 1.00 81.19 97 TYR A O 1
ATOM 716 N N . GLU A 1 98 ? -5.522 1.132 12.336 1.00 80.69 98 GLU A N 1
ATOM 717 C CA . GLU A 1 98 ? -4.148 0.661 12.553 1.00 80.69 98 GLU A CA 1
ATOM 718 C C . GLU A 1 98 ? -4.124 -0.761 13.128 1.00 80.69 98 GLU A C 1
ATOM 720 O O . GLU A 1 98 ? -3.335 -1.607 12.703 1.00 80.69 98 GLU A O 1
ATOM 725 N N . LYS A 1 99 ? -5.040 -1.056 14.057 1.00 84.75 99 LYS A N 1
ATOM 726 C CA . LYS A 1 99 ? -5.160 -2.380 14.677 1.00 84.75 99 LYS A CA 1
ATOM 727 C C . LYS A 1 99 ? -5.632 -3.442 13.680 1.00 84.75 99 LYS A C 1
ATOM 729 O O . LYS A 1 99 ? -5.077 -4.545 13.648 1.00 84.75 99 LYS A O 1
ATOM 734 N N . ALA A 1 100 ? -6.618 -3.096 12.856 1.00 84.75 100 ALA A N 1
ATOM 735 C CA . ALA A 1 100 ? -7.117 -3.960 11.796 1.00 84.75 100 ALA A CA 1
ATOM 736 C C . ALA A 1 100 ? -6.057 -4.173 10.713 1.00 84.75 100 ALA A C 1
ATOM 738 O O . ALA A 1 100 ? -5.756 -5.314 10.373 1.00 84.75 100 ALA A O 1
ATOM 739 N N . ARG A 1 101 ? -5.395 -3.099 10.265 1.00 81.38 101 ARG A N 1
ATOM 740 C CA . ARG A 1 101 ? -4.300 -3.142 9.289 1.00 81.38 101 ARG A CA 1
ATOM 741 C C . ARG A 1 101 ? -3.200 -4.087 9.745 1.00 81.38 101 ARG A C 1
ATOM 743 O O . ARG A 1 101 ? -2.780 -4.925 8.960 1.00 81.38 101 ARG A O 1
ATOM 750 N N . LYS A 1 102 ? -2.779 -3.983 11.008 1.00 83.56 102 LYS A N 1
ATOM 751 C CA . LYS A 1 102 ? -1.735 -4.838 11.582 1.00 83.56 102 LYS A CA 1
ATOM 752 C C . LYS A 1 102 ? -2.149 -6.308 11.640 1.00 83.56 102 LYS A C 1
ATOM 754 O O . LYS A 1 102 ? -1.342 -7.184 11.365 1.00 83.56 102 LYS A O 1
ATOM 759 N N . SER A 1 103 ? -3.410 -6.586 11.964 1.00 85.75 103 SER A N 1
ATOM 760 C CA . SER A 1 103 ? -3.928 -7.961 11.955 1.00 85.75 103 SER A CA 1
ATOM 761 C C . SER A 1 103 ? -4.064 -8.528 10.538 1.00 85.75 103 SER A C 1
ATOM 763 O O . SER A 1 103 ? -3.904 -9.726 10.337 1.00 85.75 103 SER A O 1
ATOM 765 N N . CYS A 1 104 ? -4.352 -7.668 9.561 1.00 83.94 104 CYS A N 1
ATOM 766 C CA . CYS A 1 104 ? -4.512 -8.022 8.154 1.00 83.94 104 CYS A CA 1
ATOM 767 C C . CYS A 1 104 ? -3.218 -7.838 7.338 1.00 83.94 104 CYS A C 1
ATOM 769 O O . CYS A 1 104 ? -3.253 -7.963 6.116 1.00 83.94 104 CYS A O 1
ATOM 771 N N . GLU A 1 105 ? -2.075 -7.560 7.975 1.00 80.81 105 GLU A N 1
ATOM 772 C CA . GLU A 1 105 ? -0.795 -7.292 7.300 1.00 80.81 105 GLU A CA 1
ATOM 773 C C . GLU A 1 105 ? -0.324 -8.494 6.469 1.00 80.81 105 GLU A C 1
ATOM 775 O O . GLU A 1 105 ? 0.242 -8.323 5.394 1.00 80.81 105 GLU A O 1
ATOM 780 N N . SER A 1 106 ? -0.667 -9.715 6.891 1.00 79.69 106 SER A N 1
ATOM 781 C CA . SER A 1 106 ? -0.401 -10.945 6.133 1.00 79.69 106 SER A CA 1
ATOM 782 C C . SER A 1 106 ? -1.087 -10.987 4.762 1.00 79.69 106 SER A C 1
ATOM 784 O O . SER A 1 106 ? -0.645 -11.719 3.881 1.00 79.69 106 SER A O 1
ATOM 786 N N . HIS A 1 107 ? -2.146 -10.199 4.571 1.00 77.81 107 HIS A N 1
ATOM 787 C CA . HIS A 1 107 ? -2.866 -10.067 3.305 1.00 77.81 107 HIS A CA 1
ATOM 788 C C 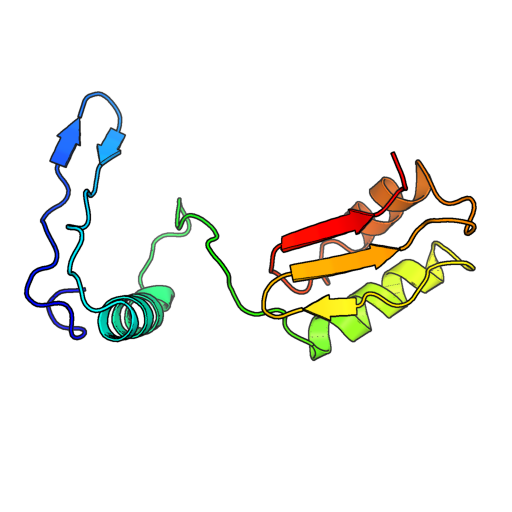. HIS A 1 107 ? -2.511 -8.770 2.565 1.00 77.81 107 HIS A C 1
ATOM 790 O O . HIS A 1 107 ? -3.168 -8.445 1.580 1.00 77.81 107 HIS A O 1
ATOM 796 N N . ALA A 1 108 ? -1.509 -8.009 3.024 1.00 74.69 108 ALA A N 1
ATOM 797 C CA . ALA A 1 108 ? -1.209 -6.696 2.473 1.00 74.69 108 ALA A CA 1
ATOM 798 C C . ALA A 1 108 ? -0.958 -6.765 0.948 1.00 74.69 108 ALA A C 1
ATOM 800 O O . ALA A 1 108 ? -0.123 -7.550 0.487 1.00 74.69 108 ALA A O 1
ATOM 801 N N . PRO A 1 109 ? -1.647 -5.930 0.150 1.00 68.00 109 PRO A N 1
ATOM 802 C CA . PRO A 1 109 ? -1.577 -5.956 -1.314 1.00 68.00 109 PRO A CA 1
ATOM 803 C C . PRO A 1 109 ? -0.290 -5.381 -1.919 1.00 68.00 109 PRO A C 1
ATOM 805 O O . PRO A 1 109 ? -0.207 -5.239 -3.139 1.00 68.00 109 PRO A O 1
ATOM 808 N N . GLY A 1 110 ? 0.698 -5.047 -1.084 1.00 68.75 110 GLY A N 1
ATOM 809 C CA . GLY A 1 110 ? 1.840 -4.230 -1.483 1.00 68.75 110 GLY A CA 1
ATOM 810 C C . GLY A 1 110 ? 1.424 -2.807 -1.875 1.00 68.75 110 GLY A C 1
ATOM 811 O O . GLY A 1 110 ? 0.262 -2.412 -1.735 1.00 68.75 110 GLY A O 1
ATOM 812 N N . GLY A 1 111 ? 2.388 -2.029 -2.365 1.00 67.81 111 GLY A N 1
ATOM 813 C CA . GLY A 1 111 ? 2.163 -0.658 -2.815 1.00 67.81 111 GLY A CA 1
ATOM 814 C C . GLY A 1 111 ? 1.924 0.349 -1.684 1.00 67.81 111 GLY A C 1
ATOM 815 O O . GLY A 1 111 ? 1.882 0.032 -0.494 1.00 67.81 111 GLY A O 1
ATOM 816 N N . SER A 1 112 ? 1.765 1.613 -2.068 1.00 70.56 112 SER A N 1
ATOM 817 C CA . SER A 1 112 ? 1.662 2.727 -1.127 1.00 70.56 112 SER A CA 1
ATOM 818 C C . SER A 1 112 ? 0.216 2.889 -0.646 1.00 70.56 112 SER A C 1
ATOM 820 O O . SER A 1 112 ? -0.628 3.439 -1.357 1.00 70.56 112 SER A O 1
ATOM 822 N N . MET A 1 113 ? -0.088 2.42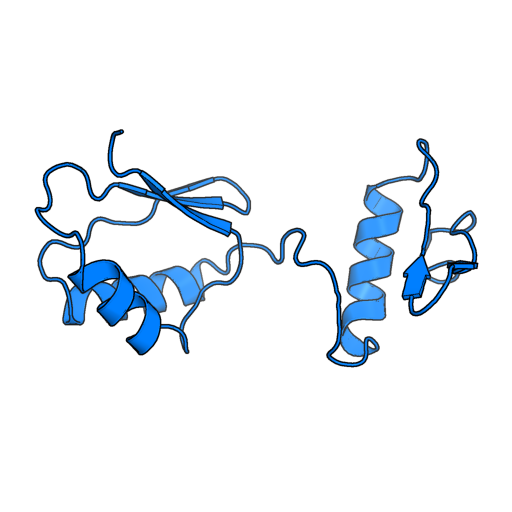5 0.569 1.00 73.50 113 MET A N 1
ATOM 823 C CA . MET A 1 113 ? -1.387 2.657 1.213 1.00 73.50 113 MET A CA 1
ATOM 824 C C . MET A 1 113 ? -1.431 4.028 1.884 1.00 73.50 113 MET A C 1
ATOM 826 O O . MET A 1 113 ? -0.575 4.363 2.700 1.00 73.50 113 MET A O 1
ATOM 830 N N . ARG A 1 114 ? -2.462 4.813 1.574 1.00 76.56 114 ARG A N 1
ATOM 831 C CA . ARG A 1 114 ? -2.697 6.133 2.165 1.00 76.56 114 ARG A CA 1
ATOM 832 C C . ARG A 1 114 ? -4.153 6.269 2.570 1.00 76.56 114 ARG A C 1
ATOM 834 O O . ARG A 1 114 ? -5.066 6.081 1.768 1.00 76.56 114 ARG A O 1
ATOM 841 N N . THR A 1 115 ? -4.365 6.619 3.827 1.00 77.62 115 THR A N 1
ATOM 842 C CA . THR A 1 115 ? -5.681 6.968 4.350 1.00 77.62 115 THR A CA 1
ATOM 843 C C . THR A 1 115 ? -5.906 8.457 4.153 1.00 77.62 115 THR A C 1
ATOM 845 O O . THR A 1 115 ? -5.126 9.270 4.643 1.00 77.62 115 THR A O 1
ATOM 848 N N . VAL A 1 116 ? -6.976 8.823 3.455 1.00 73.50 116 VAL A N 1
ATOM 849 C CA . VAL A 1 116 ? -7.466 10.203 3.429 1.00 73.50 116 VAL A CA 1
ATOM 850 C C . VAL A 1 116 ? -8.462 10.365 4.572 1.00 73.50 116 VAL A C 1
ATOM 852 O O . VAL A 1 116 ? -9.676 10.231 4.408 1.00 73.50 116 VAL A O 1
ATOM 855 N N . ASP A 1 117 ? -7.910 10.588 5.763 1.00 66.81 117 ASP A N 1
ATOM 856 C CA . ASP A 1 117 ? -8.616 11.272 6.842 1.00 66.81 117 ASP A CA 1
ATOM 857 C C . ASP A 1 117 ? -8.445 12.763 6.551 1.00 66.81 117 ASP A C 1
ATOM 859 O O . ASP A 1 117 ? -7.320 13.241 6.434 1.00 66.81 117 ASP A O 1
ATOM 863 N N . GLY A 1 118 ? -9.540 13.464 6.256 1.00 47.94 118 GLY A N 1
ATOM 864 C CA . GLY A 1 118 ? -9.471 14.860 5.831 1.00 47.94 118 GLY A CA 1
ATOM 865 C C . GLY A 1 118 ? -8.877 15.730 6.933 1.00 47.94 118 GLY A C 1
ATOM 866 O O . GLY A 1 118 ? -9.593 16.071 7.873 1.00 47.94 118 GLY A O 1
ATOM 867 N N . GLN A 1 119 ? -7.605 16.092 6.789 1.00 37.12 119 GLN A N 1
ATOM 868 C CA . GLN A 1 119 ? -6.952 17.153 7.542 1.00 37.12 119 GLN A CA 1
ATOM 869 C C . GLN A 1 119 ? -6.434 18.206 6.570 1.00 37.12 119 GLN A C 1
ATOM 871 O O . GLN A 1 119 ? -5.814 17.811 5.555 1.00 37.12 119 GLN A O 1
#

Foldseek 3Di:
DCVQQFVVFDDFDDDPPDTDGDDDPPTDVVSVVSSCVVCVVVDDPDDPPQPADWQQVVLLVVLQVQLCVQQVLFDRWDDDTLETEGECPPSPDDVSNVVSCVVSVVSGRGGHYDYCPPD